Protein AF-A0A670YAB1-F1 (afdb_monomer_lite)

InterPro domains:
  IPR001254 Serine proteases, trypsin domain [PF00089] (35-87)
  IPR001254 Serine proteases, trypsin domain [PS50240] (35-110)
  IPR009003 Peptidase S1, PA clan [SSF50494] (19-87)
  IPR018114 Serine proteases, trypsin family, histidine active site [PS00134] (72-77)

Secondary structure (DSSP, 8-state):
-EEEEEEE-S-EEE------S-S-S----------SSPPPPPTTSSTTEEEEEETTTEEEEEEEE-SSSEEEEEGGGGS-TTTHHHH-SS-TT-EEEEETTTTEEEEEE-

Structure (mmCIF, N/CA/C/O backbone):
data_AF-A0A670YAB1-F1
#
_entry.id   AF-A0A670YAB1-F1
#
loop_
_atom_site.group_PDB
_atom_site.id
_atom_site.type_symbol
_atom_site.label_atom_id
_atom_site.label_alt_id
_atom_site.label_comp_id
_atom_site.label_asym_id
_atom_site.label_entity_id
_atom_site.label_seq_id
_atom_site.pdbx_PDB_ins_code
_atom_site.Cartn_x
_atom_site.Cartn_y
_atom_site.Cartn_z
_atom_site.occupancy
_atom_site.B_iso_or_equiv
_atom_site.auth_seq_id
_atom_site.auth_comp_id
_atom_site.auth_asym_id
_atom_site.auth_atom_id
_atom_site.pdbx_PDB_model_num
ATOM 1 N N . LEU A 1 1 ? -8.501 -15.410 1.665 1.00 58.22 1 LEU A N 1
ATOM 2 C CA . LEU A 1 1 ? -8.081 -14.503 2.757 1.00 58.22 1 LEU A CA 1
ATOM 3 C C . LEU A 1 1 ? -9.125 -14.580 3.855 1.00 58.22 1 LEU A C 1
ATOM 5 O O . LEU A 1 1 ? -10.272 -14.234 3.597 1.00 58.22 1 LEU A O 1
ATOM 9 N N . ARG A 1 2 ? -8.771 -15.091 5.035 1.00 58.53 2 ARG A N 1
ATOM 10 C CA . ARG A 1 2 ? -9.678 -15.112 6.189 1.00 58.53 2 ARG A CA 1
ATOM 11 C C . ARG A 1 2 ? -9.157 -14.100 7.208 1.00 58.53 2 ARG A C 1
ATOM 13 O O . ARG A 1 2 ? -8.125 -14.343 7.827 1.00 58.53 2 ARG A O 1
ATOM 20 N N . SER A 1 3 ? -9.827 -12.952 7.330 1.00 63.91 3 SER A N 1
ATOM 21 C CA . SER A 1 3 ? -9.505 -11.958 8.362 1.00 63.91 3 SER A CA 1
ATOM 22 C C . SER A 1 3 ? -9.984 -12.450 9.716 1.00 63.91 3 SER A C 1
ATOM 24 O O . SER A 1 3 ? -11.121 -12.901 9.845 1.00 63.91 3 SER A O 1
ATOM 26 N N . VAL A 1 4 ? -9.105 -12.379 10.710 1.00 61.19 4 VAL A N 1
ATOM 27 C CA . VAL A 1 4 ? -9.377 -12.916 12.050 1.00 61.19 4 VAL A CA 1
ATOM 28 C C . VAL A 1 4 ? -9.569 -11.827 13.102 1.00 61.19 4 VAL A C 1
ATOM 30 O O . VAL A 1 4 ? -10.365 -12.034 14.004 1.00 61.19 4 VAL A O 1
ATOM 33 N N . ASN A 1 5 ? -8.917 -10.664 12.969 1.00 66.06 5 ASN A N 1
ATOM 34 C CA . ASN A 1 5 ? -9.058 -9.530 13.891 1.00 66.06 5 ASN A CA 1
ATOM 35 C C . ASN A 1 5 ? -8.823 -8.210 13.148 1.00 66.06 5 ASN A C 1
ATOM 37 O O . ASN A 1 5 ? -7.798 -8.096 12.476 1.00 66.06 5 ASN A O 1
ATOM 41 N N . CYS A 1 6 ? -9.730 -7.237 13.284 1.00 67.00 6 CYS A N 1
ATOM 42 C CA . CYS A 1 6 ? -9.643 -5.922 12.644 1.00 67.00 6 CYS A CA 1
ATOM 43 C C . CYS A 1 6 ? -9.727 -4.801 13.684 1.00 67.00 6 CYS A C 1
ATOM 45 O O . CYS A 1 6 ? -10.575 -4.853 14.573 1.00 67.00 6 CYS A O 1
ATOM 47 N N . VAL A 1 7 ? -8.890 -3.774 13.546 1.00 69.31 7 VAL A N 1
ATOM 48 C CA . VAL A 1 7 ? -8.945 -2.557 14.371 1.00 69.31 7 VAL A CA 1
ATOM 49 C C . VAL A 1 7 ? -9.069 -1.313 13.484 1.00 69.31 7 VAL A C 1
ATOM 51 O O . VAL A 1 7 ? -8.497 -1.293 12.386 1.00 69.31 7 VAL A O 1
ATOM 54 N N . PRO A 1 8 ? -9.798 -0.267 13.918 1.00 65.00 8 PRO A N 1
ATOM 55 C CA . PRO A 1 8 ? -9.776 1.023 13.237 1.00 65.00 8 PRO A CA 1
ATOM 56 C C . PRO A 1 8 ? -8.364 1.609 13.356 1.00 65.00 8 PRO A C 1
ATOM 58 O O . PRO A 1 8 ? -7.882 1.819 14.468 1.00 65.00 8 PRO A O 1
ATOM 61 N N . SER A 1 9 ? -7.665 1.849 12.243 1.00 62.59 9 SER A N 1
ATOM 62 C CA . SER A 1 9 ? -6.351 2.503 12.316 1.00 62.59 9 SER A CA 1
ATOM 63 C C . SER A 1 9 ? -6.486 4.018 12.424 1.00 62.59 9 SER A C 1
ATOM 65 O O . SER A 1 9 ? -7.415 4.589 11.848 1.00 62.59 9 SER A O 1
ATOM 67 N N . LEU A 1 10 ? -5.500 4.670 13.057 1.00 58.34 10 LEU A N 1
ATOM 68 C CA . LEU A 1 10 ? -5.290 6.118 12.964 1.00 58.34 10 LEU A CA 1
ATOM 69 C C . LEU A 1 10 ? -5.414 6.549 11.495 1.00 58.34 10 LEU A C 1
ATOM 71 O O . LEU A 1 10 ? -4.756 5.963 10.636 1.00 58.34 10 LEU A O 1
ATOM 75 N N . ALA A 1 11 ? -6.290 7.516 11.213 1.00 56.12 11 ALA A N 1
ATOM 76 C CA . ALA A 1 11 ? -6.809 7.819 9.881 1.00 56.12 11 ALA A CA 1
ATOM 77 C C . ALA A 1 11 ? -5.708 8.010 8.819 1.00 56.12 11 ALA A C 1
ATOM 79 O O . ALA A 1 11 ? -5.207 9.115 8.594 1.00 56.12 11 ALA A O 1
ATOM 80 N N . LYS A 1 12 ? -5.346 6.924 8.128 1.00 62.72 12 LYS A N 1
ATOM 81 C CA . LYS A 1 12 ? -4.527 6.989 6.922 1.00 62.72 12 LYS A CA 1
ATOM 82 C C . LYS A 1 12 ? -5.436 7.159 5.726 1.00 62.72 12 LYS A C 1
ATOM 84 O O . LYS A 1 12 ? -6.379 6.394 5.537 1.00 62.72 12 LYS A O 1
ATOM 89 N N . LYS A 1 13 ? -5.139 8.150 4.892 1.00 63.62 13 LYS A N 1
ATOM 90 C CA . LYS A 1 13 ? -5.869 8.351 3.645 1.00 63.62 13 LYS A CA 1
ATOM 91 C C . LYS A 1 13 ? -5.350 7.346 2.623 1.00 63.62 13 LYS A C 1
ATOM 93 O O . LYS A 1 13 ? -4.176 7.380 2.252 1.00 63.62 13 LYS A O 1
ATOM 98 N N . VAL A 1 14 ? -6.233 6.458 2.180 1.00 62.28 14 VAL A N 1
ATOM 99 C CA . VAL A 1 14 ? -5.992 5.560 1.051 1.00 62.28 14 VAL A CA 1
ATOM 100 C C . VAL A 1 14 ? -6.683 6.160 -0.165 1.00 62.28 14 VAL A C 1
ATOM 102 O O . VAL A 1 14 ? -7.902 6.311 -0.182 1.00 62.28 14 VAL A O 1
ATOM 105 N N . THR A 1 15 ? -5.919 6.532 -1.189 1.00 59.78 15 THR A N 1
ATOM 106 C CA . THR A 1 15 ? -6.510 6.954 -2.462 1.00 59.78 15 THR A CA 1
ATOM 107 C C . THR A 1 15 ? -7.003 5.711 -3.196 1.00 59.78 15 THR A C 1
ATOM 109 O O . THR A 1 15 ? -6.200 4.864 -3.583 1.00 59.78 15 THR A O 1
ATOM 112 N N . THR A 1 16 ? -8.319 5.581 -3.375 1.00 54.94 16 THR A N 1
ATOM 113 C CA . THR A 1 16 ? -8.920 4.493 -4.155 1.00 54.94 16 THR A CA 1
ATOM 114 C C . THR A 1 16 ? -8.396 4.533 -5.590 1.00 54.94 16 THR A C 1
ATOM 116 O O . THR A 1 16 ? -8.658 5.482 -6.329 1.00 54.94 16 THR A O 1
ATOM 119 N N . ILE A 1 17 ? -7.671 3.492 -6.000 1.00 56.25 17 ILE A N 1
ATOM 120 C CA . ILE A 1 17 ? -7.292 3.291 -7.400 1.00 56.25 17 ILE A CA 1
ATOM 121 C C . ILE A 1 17 ? -8.521 2.708 -8.101 1.00 56.25 17 ILE A C 1
ATOM 123 O O . ILE A 1 17 ? -8.918 1.578 -7.825 1.00 56.25 17 ILE A O 1
ATOM 127 N N . ARG A 1 18 ? -9.162 3.471 -8.994 1.00 58.44 18 ARG A N 1
ATOM 128 C CA . ARG A 1 18 ? -10.195 2.914 -9.878 1.00 58.44 18 ARG A CA 1
ATOM 129 C C . ARG A 1 18 ? -9.510 2.027 -10.918 1.00 58.44 18 ARG A C 1
ATOM 131 O O . ARG A 1 18 ? -8.990 2.537 -11.905 1.00 58.44 18 ARG A O 1
ATOM 138 N N . ILE A 1 19 ? -9.490 0.712 -10.695 1.00 60.03 19 IL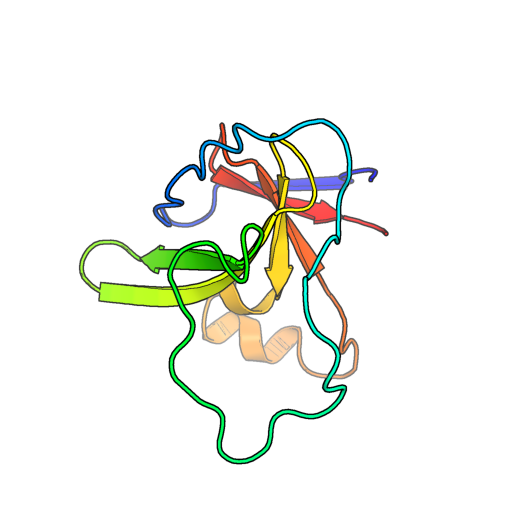E A N 1
ATOM 139 C CA . ILE A 1 19 ? -9.039 -0.241 -11.715 1.00 60.03 19 ILE A CA 1
ATOM 140 C C . ILE A 1 19 ? -10.152 -0.371 -12.760 1.00 60.03 19 ILE A C 1
ATOM 142 O O . ILE A 1 19 ? -11.198 -0.951 -12.487 1.00 60.03 19 ILE A O 1
ATOM 146 N N . THR A 1 20 ? -9.940 0.162 -13.961 1.00 57.38 20 THR A N 1
ATOM 147 C CA . THR A 1 20 ? -10.868 0.029 -15.098 1.00 57.38 20 THR A CA 1
ATOM 148 C C . THR A 1 20 ? -10.514 -1.119 -16.054 1.00 57.38 20 THR A C 1
ATOM 150 O O . THR A 1 20 ? -11.145 -1.242 -17.098 1.00 57.38 20 THR A O 1
ATOM 153 N N . SER A 1 21 ? -9.550 -1.995 -15.732 1.00 59.28 21 SER A N 1
ATOM 154 C CA . SER A 1 21 ? -9.136 -3.087 -16.631 1.00 59.28 21 SER A CA 1
ATOM 155 C C . SER A 1 21 ? -9.441 -4.495 -16.101 1.00 59.28 21 SER A C 1
ATOM 157 O O . SER A 1 21 ? -9.089 -4.847 -14.979 1.00 59.28 21 SER A O 1
ATOM 159 N N . LEU A 1 22 ? -10.046 -5.292 -16.982 1.00 58.59 22 LEU A N 1
ATOM 160 C CA . LEU A 1 22 ? -10.583 -6.649 -16.848 1.00 58.59 22 LEU A CA 1
ATOM 161 C C . LEU A 1 22 ? -9.705 -7.670 -16.076 1.00 58.59 22 LEU A C 1
ATOM 163 O O . LEU A 1 22 ? -8.631 -8.063 -16.528 1.00 58.59 22 LEU A O 1
ATOM 167 N N . LEU A 1 23 ? -10.263 -8.150 -14.955 1.00 66.62 23 LEU A N 1
ATOM 168 C CA . LEU A 1 23 ? -10.257 -9.513 -14.373 1.00 66.62 23 LEU A CA 1
ATOM 169 C C . LEU A 1 23 ? -8.944 -10.284 -14.102 1.00 66.62 23 LEU A C 1
ATOM 171 O O . LEU A 1 23 ? -9.026 -11.378 -13.548 1.00 66.62 23 LEU A O 1
ATOM 175 N N . ALA A 1 24 ? -7.749 -9.766 -14.401 1.00 72.06 24 ALA A N 1
ATOM 176 C CA . ALA A 1 24 ? -6.490 -10.469 -14.105 1.00 72.06 24 ALA A CA 1
ATOM 177 C C . ALA A 1 24 ? -5.545 -9.661 -13.199 1.00 72.06 24 ALA A C 1
ATOM 179 O O . ALA A 1 24 ? -5.204 -8.518 -13.501 1.00 72.06 24 ALA A O 1
ATOM 180 N N . CYS A 1 25 ? -5.082 -10.274 -12.105 1.00 80.69 25 CYS A N 1
ATOM 181 C CA . CYS A 1 25 ? -4.086 -9.700 -11.197 1.00 80.69 25 CYS A CA 1
ATOM 182 C C . CYS A 1 25 ? -2.646 -9.921 -11.705 1.00 80.69 25 CYS A C 1
ATOM 184 O O . CYS A 1 25 ? -2.391 -10.772 -12.556 1.00 80.69 25 CYS A O 1
ATOM 186 N N . GLY A 1 26 ? -1.691 -9.131 -11.200 1.00 77.81 26 GLY A N 1
ATOM 187 C CA . GLY A 1 26 ? -0.252 -9.383 -11.374 1.00 77.81 26 GLY A CA 1
ATOM 188 C C . GLY A 1 26 ? 0.320 -9.214 -12.789 1.00 77.81 26 GLY A C 1
ATOM 189 O O . GLY A 1 26 ? 1.470 -9.577 -13.024 1.00 77.81 26 GLY A O 1
ATOM 190 N N . ARG A 1 27 ? -0.431 -8.656 -13.747 1.00 76.31 27 ARG A N 1
ATOM 191 C CA . ARG A 1 27 ? 0.074 -8.412 -15.108 1.00 76.31 27 ARG A CA 1
ATOM 192 C C . ARG A 1 27 ? 0.971 -7.175 -15.142 1.00 76.31 27 ARG A C 1
ATOM 194 O O . ARG A 1 27 ? 0.482 -6.053 -15.235 1.00 76.31 27 ARG A O 1
ATOM 201 N N . SER A 1 28 ? 2.285 -7.387 -15.083 1.00 69.69 28 SER A N 1
ATOM 202 C CA . SER A 1 28 ? 3.291 -6.356 -15.361 1.00 69.69 28 SER A CA 1
ATOM 203 C C . SER A 1 28 ? 3.890 -6.564 -16.750 1.00 69.69 28 SER A C 1
ATOM 205 O O . SER A 1 28 ? 4.178 -7.695 -17.129 1.00 69.69 28 SER A O 1
ATOM 207 N N . GLN A 1 29 ? 4.151 -5.487 -17.492 1.00 67.25 29 GLN A N 1
ATOM 208 C CA . GLN A 1 29 ? 4.870 -5.538 -18.777 1.00 67.25 29 GLN A CA 1
ATOM 209 C C . GLN A 1 29 ? 6.403 -5.629 -18.599 1.00 67.25 29 GLN A C 1
ATOM 211 O O . GLN A 1 29 ? 7.163 -5.146 -19.436 1.00 67.25 29 GLN A O 1
ATOM 216 N N . ILE A 1 30 ? 6.886 -6.182 -17.484 1.00 68.12 30 ILE A N 1
ATOM 217 C CA . ILE A 1 30 ? 8.306 -6.146 -17.126 1.00 68.12 30 ILE A CA 1
ATOM 218 C C . ILE A 1 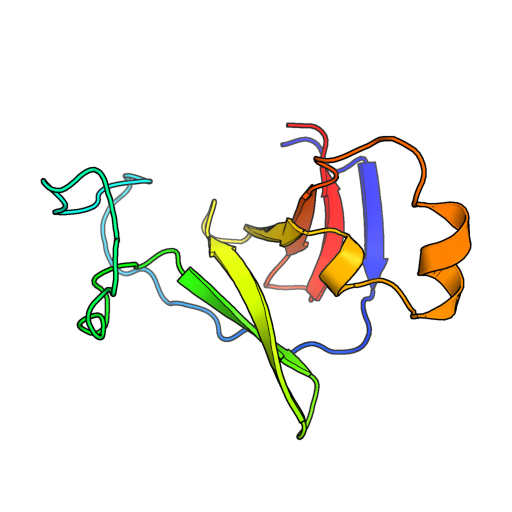30 ? 9.026 -7.409 -17.569 1.00 68.12 30 ILE A C 1
ATOM 220 O O . ILE A 1 30 ? 8.672 -8.520 -17.196 1.00 68.12 30 ILE A O 1
ATOM 224 N N . THR A 1 31 ? 10.108 -7.197 -18.308 1.00 65.56 31 THR A N 1
ATOM 225 C CA . THR A 1 31 ? 11.045 -8.228 -18.767 1.00 65.56 31 THR A CA 1
ATOM 226 C C . THR A 1 31 ? 12.372 -8.220 -17.995 1.00 65.56 31 THR A C 1
ATOM 228 O O . THR A 1 31 ? 13.168 -9.143 -18.140 1.00 65.56 31 THR A O 1
ATOM 231 N N . LYS A 1 32 ? 12.627 -7.211 -17.145 1.00 67.31 32 LYS A N 1
ATOM 232 C CA . LYS A 1 32 ? 13.827 -7.118 -16.290 1.00 67.31 32 LYS A CA 1
ATOM 233 C C . LYS A 1 32 ? 13.527 -7.560 -14.858 1.00 67.31 32 LYS A C 1
ATOM 235 O O . LYS A 1 32 ? 12.720 -6.948 -14.172 1.00 67.31 32 LYS A O 1
ATOM 240 N N . LEU A 1 33 ? 14.247 -8.577 -14.390 1.00 70.25 33 LEU A N 1
ATOM 241 C CA . LEU A 1 33 ? 14.045 -9.193 -13.071 1.00 70.25 33 LEU A CA 1
ATOM 242 C C . LEU A 1 33 ? 14.705 -8.437 -11.908 1.00 70.25 33 LEU A C 1
ATOM 244 O O . LEU A 1 33 ? 14.431 -8.737 -10.749 1.00 70.25 33 LEU A O 1
ATOM 248 N N . ARG A 1 34 ? 15.590 -7.472 -12.188 1.00 77.75 34 ARG A N 1
ATOM 249 C CA . ARG A 1 34 ? 16.374 -6.782 -11.159 1.00 77.75 34 ARG A CA 1
ATOM 250 C C . ARG A 1 34 ? 16.367 -5.275 -11.374 1.00 77.75 34 ARG A C 1
ATOM 252 O O . ARG A 1 34 ? 16.720 -4.796 -12.449 1.00 77.75 34 ARG A O 1
ATOM 259 N N . ILE A 1 35 ? 16.019 -4.544 -10.319 1.00 72.19 35 ILE A N 1
ATOM 260 C CA . ILE A 1 35 ? 16.136 -3.088 -10.247 1.00 72.19 35 ILE A CA 1
ATOM 261 C C . ILE A 1 35 ? 17.440 -2.764 -9.506 1.00 72.19 35 ILE A C 1
ATOM 263 O O . ILE A 1 35 ? 17.596 -3.125 -8.343 1.00 72.19 35 ILE A O 1
ATOM 267 N N . VAL A 1 36 ? 18.392 -2.112 -10.173 1.00 83.19 36 VAL A N 1
ATOM 268 C CA . VAL A 1 36 ? 19.603 -1.535 -9.561 1.00 83.19 36 VAL A CA 1
ATOM 269 C C . VAL A 1 36 ? 19.696 -0.099 -10.057 1.00 83.19 36 VAL A C 1
ATOM 271 O O . VAL A 1 36 ? 19.665 0.101 -11.266 1.00 83.19 36 VAL A O 1
ATOM 274 N N . GLY A 1 37 ? 19.749 0.879 -9.145 1.00 83.69 37 GLY A N 1
ATOM 275 C CA . GLY A 1 37 ? 19.757 2.305 -9.509 1.00 83.69 37 GLY A CA 1
ATOM 276 C C . GLY A 1 37 ? 18.549 2.719 -10.358 1.00 83.69 37 GLY A C 1
ATOM 277 O O . GLY A 1 37 ? 18.731 3.400 -11.354 1.00 83.69 37 GLY A O 1
ATOM 278 N N . GLY A 1 38 ? 17.359 2.205 -10.016 1.00 81.19 38 GLY A N 1
ATOM 279 C CA . GLY A 1 38 ? 16.152 2.231 -10.849 1.00 81.19 38 GLY A CA 1
ATOM 280 C C . GLY A 1 38 ? 15.742 3.593 -11.424 1.00 81.19 38 GLY A C 1
ATOM 281 O O . GLY A 1 38 ? 16.247 4.642 -11.048 1.00 81.19 38 GLY A O 1
ATOM 282 N N . GLU A 1 39 ? 14.778 3.558 -12.338 1.00 85.44 39 GLU A N 1
ATOM 283 C CA . GLU A 1 39 ? 14.234 4.741 -13.012 1.00 85.44 39 GLU A CA 1
ATOM 284 C C . GLU A 1 39 ? 12.878 5.158 -12.430 1.00 85.44 39 GLU A C 1
ATOM 286 O O . GLU A 1 39 ? 12.162 4.349 -11.828 1.00 85.44 39 GLU A O 1
ATOM 291 N N . GLU A 1 40 ? 12.494 6.413 -12.668 1.00 86.12 40 GLU A N 1
ATOM 292 C CA . GLU A 1 40 ? 11.133 6.863 -12.402 1.00 86.12 40 GLU A CA 1
ATOM 293 C C . GLU A 1 40 ? 10.129 6.028 -13.211 1.00 86.12 40 GLU A C 1
ATOM 295 O O . GLU A 1 40 ? 10.287 5.762 -14.407 1.00 86.12 40 GLU A O 1
ATOM 300 N N . SER A 1 41 ? 9.070 5.580 -12.542 1.00 85.31 41 SER A N 1
ATOM 301 C CA . SER A 1 41 ? 8.031 4.792 -13.185 1.00 85.31 41 SER A CA 1
ATOM 302 C C . SER A 1 41 ? 7.059 5.682 -13.951 1.00 85.31 41 SER A C 1
ATOM 304 O O . SER A 1 41 ? 6.545 6.658 -13.415 1.00 85.31 41 SER A O 1
ATOM 306 N N . LYS A 1 42 ? 6.663 5.248 -15.153 1.00 86.19 42 LYS A N 1
ATOM 307 C CA . LYS A 1 42 ? 5.491 5.817 -15.832 1.00 86.19 42 LYS A CA 1
ATOM 308 C C . LYS A 1 42 ? 4.228 5.628 -14.969 1.00 86.19 42 LYS A C 1
ATOM 310 O O . LYS A 1 42 ? 4.090 4.566 -14.340 1.00 86.19 42 LYS A O 1
ATOM 315 N N . PRO A 1 43 ? 3.287 6.590 -14.963 1.00 82.44 43 PRO A N 1
ATOM 316 C CA . PRO A 1 43 ? 1.983 6.413 -14.333 1.00 82.44 43 PRO A CA 1
ATOM 317 C C . PRO A 1 43 ? 1.289 5.135 -14.821 1.00 82.44 43 PRO A C 1
ATOM 319 O O . PRO A 1 43 ? 1.317 4.819 -16.008 1.00 82.44 43 PRO A O 1
ATOM 322 N N . GLY A 1 44 ? 0.702 4.369 -13.900 1.00 79.81 44 GLY A N 1
ATOM 323 C CA . GLY A 1 44 ? -0.020 3.130 -14.220 1.00 79.81 44 GLY A CA 1
ATOM 324 C C . GLY A 1 44 ? 0.846 1.905 -14.550 1.00 79.81 44 GLY A C 1
ATOM 325 O O . GLY A 1 44 ? 0.295 0.819 -14.690 1.00 79.81 44 GLY A O 1
ATOM 326 N N . LYS A 1 45 ? 2.184 2.022 -14.612 1.00 83.19 45 LYS A N 1
ATOM 327 C CA . LYS A 1 45 ? 3.097 0.875 -14.842 1.00 83.19 45 LYS A CA 1
ATOM 328 C C . LYS A 1 45 ? 3.029 -0.166 -13.713 1.00 83.19 45 LYS A C 1
ATOM 330 O O . LYS A 1 45 ? 3.245 -1.350 -13.953 1.00 83.19 45 LYS A O 1
ATOM 335 N N . TRP A 1 46 ? 2.688 0.282 -12.504 1.00 84.81 46 TRP A N 1
ATOM 336 C CA . TRP A 1 46 ? 2.474 -0.546 -11.316 1.00 84.81 46 TRP A CA 1
ATOM 337 C C . TRP A 1 46 ? 1.071 -0.296 -10.753 1.00 84.81 46 TRP A C 1
ATOM 339 O O . TRP A 1 46 ? 0.926 0.421 -9.763 1.00 84.81 46 TRP A O 1
ATOM 349 N N . PRO A 1 47 ? 0.016 -0.837 -11.386 1.00 82.50 47 PRO A N 1
ATOM 350 C CA . PRO A 1 47 ? -1.363 -0.464 -11.068 1.00 82.50 47 PRO A CA 1
ATOM 351 C C . PRO A 1 47 ? -1.808 -0.908 -9.668 1.00 82.50 47 PRO A C 1
ATOM 353 O O . PRO A 1 47 ? -2.765 -0.365 -9.128 1.00 82.50 47 PRO A O 1
ATOM 356 N N . TRP A 1 48 ? -1.104 -1.865 -9.059 1.00 87.12 48 TRP A N 1
ATOM 357 C CA . TRP A 1 48 ? -1.333 -2.288 -7.677 1.00 87.12 48 TRP A CA 1
ATOM 358 C C . TRP A 1 48 ? -0.571 -1.464 -6.635 1.00 87.12 48 TRP A C 1
ATOM 360 O O . TRP A 1 48 ? -0.829 -1.646 -5.448 1.00 87.12 48 TRP A O 1
ATOM 370 N N . GLN A 1 49 ? 0.359 -0.584 -7.022 1.00 90.12 49 GLN A N 1
ATOM 371 C CA . GLN A 1 49 ? 1.150 0.188 -6.064 1.00 90.12 49 GLN A CA 1
ATOM 372 C C . GLN A 1 49 ? 0.290 1.275 -5.412 1.00 90.12 49 GLN A C 1
ATOM 374 O O . GLN A 1 49 ? -0.160 2.210 -6.072 1.00 90.12 49 GLN A O 1
ATOM 379 N N . ALA A 1 50 ? 0.120 1.189 -4.095 1.00 88.56 50 ALA A N 1
ATOM 380 C CA . ALA A 1 50 ? -0.596 2.174 -3.298 1.00 88.56 50 ALA A CA 1
ATOM 381 C C . ALA A 1 50 ? 0.352 2.934 -2.355 1.00 88.56 50 ALA A C 1
ATOM 383 O O . ALA A 1 50 ? 1.369 2.411 -1.891 1.00 88.56 50 ALA A O 1
ATOM 384 N N . SER A 1 51 ? -0.007 4.187 -2.074 1.00 87.06 51 SER A N 1
ATOM 385 C CA . SER A 1 51 ? 0.677 5.079 -1.136 1.00 87.06 51 SER A CA 1
ATOM 386 C C . SER A 1 51 ? -0.204 5.268 0.094 1.00 87.06 51 SER A C 1
ATOM 388 O O . SER A 1 51 ? -1.328 5.759 -0.019 1.00 87.06 51 SER A O 1
ATOM 390 N N . LEU A 1 52 ? 0.295 4.866 1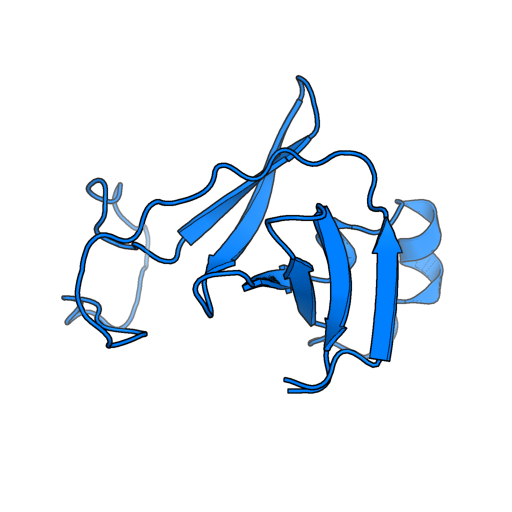.262 1.00 85.94 52 LEU A N 1
ATOM 391 C CA . LEU A 1 52 ? -0.348 5.122 2.545 1.00 85.94 52 LEU A CA 1
ATOM 392 C C . LEU A 1 52 ? 0.082 6.503 3.032 1.00 85.94 52 LEU A C 1
ATOM 394 O O . LEU A 1 52 ? 1.279 6.749 3.199 1.00 85.94 52 LEU A O 1
ATOM 398 N N . GLN A 1 53 ? -0.886 7.388 3.263 1.00 84.62 53 GLN A N 1
ATOM 399 C CA . GLN A 1 53 ? -0.627 8.761 3.695 1.00 84.62 53 GLN A CA 1
ATOM 400 C C . GLN A 1 53 ? -1.204 9.028 5.081 1.00 84.62 53 GLN A C 1
ATOM 402 O O . GLN A 1 53 ? -2.322 8.601 5.371 1.00 84.62 53 GLN A O 1
ATOM 407 N N . LEU A 1 54 ? -0.469 9.758 5.921 1.00 79.38 54 LEU A N 1
ATOM 408 C C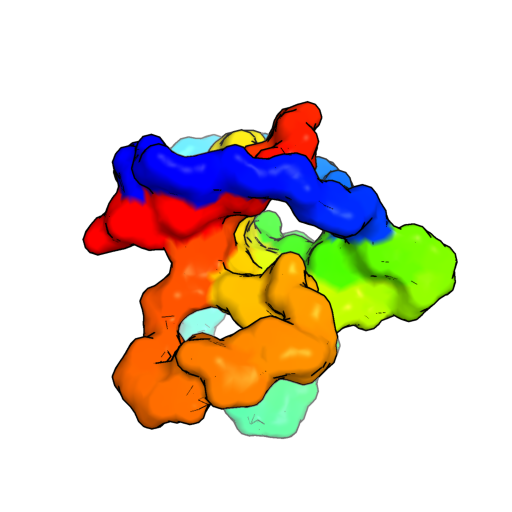A . LEU A 1 54 ? -0.907 10.135 7.266 1.00 79.38 54 LEU A CA 1
ATOM 409 C C . LEU A 1 54 ? -1.220 11.634 7.327 1.00 79.38 54 LEU A C 1
ATOM 411 O O . LEU A 1 54 ? -0.310 12.460 7.326 1.00 79.38 54 LEU A O 1
ATOM 415 N N . GLY A 1 55 ? -2.507 11.986 7.404 1.00 74.75 55 GLY A N 1
ATOM 416 C CA . GLY A 1 55 ? -2.960 13.373 7.554 1.00 74.75 55 GLY A CA 1
ATOM 417 C C . GLY A 1 55 ? -2.263 14.353 6.598 1.00 74.75 55 GLY A C 1
ATOM 418 O O . GLY A 1 55 ? -2.246 14.149 5.386 1.00 74.75 55 GLY A O 1
ATOM 419 N N . LYS A 1 56 ? -1.681 15.421 7.159 1.00 78.69 56 LYS A N 1
ATOM 420 C CA . LYS A 1 56 ? -0.887 16.418 6.418 1.00 78.69 56 LYS A CA 1
ATOM 421 C C . LYS A 1 56 ? 0.587 16.027 6.244 1.00 78.69 56 LYS A C 1
ATOM 423 O O . LYS A 1 56 ? 1.290 16.695 5.497 1.00 78.69 56 LYS A O 1
ATOM 428 N N . SER A 1 57 ? 1.050 14.969 6.909 1.00 80.06 57 SER A N 1
ATOM 429 C CA . SER A 1 57 ? 2.450 14.524 6.868 1.00 80.06 57 SER A CA 1
ATOM 430 C C . SER A 1 57 ? 2.826 13.854 5.543 1.00 80.06 57 SER A C 1
ATOM 432 O O . SER A 1 57 ? 4.006 13.691 5.254 1.00 80.06 57 SER A O 1
ATOM 434 N N . GLY A 1 58 ? 1.839 13.489 4.719 1.00 83.00 58 GLY A N 1
ATOM 435 C CA . GLY A 1 58 ? 2.069 12.908 3.398 1.00 83.00 58 GLY A CA 1
ATOM 436 C C . GLY A 1 58 ? 2.359 11.407 3.445 1.00 83.00 58 GLY A C 1
ATOM 437 O O . GLY A 1 58 ? 1.839 10.694 4.304 1.00 83.00 58 GLY A O 1
ATOM 438 N N . HIS A 1 59 ? 3.122 10.917 2.464 1.00 86.88 59 HIS A N 1
ATOM 439 C CA . HIS A 1 59 ? 3.456 9.498 2.296 1.00 86.88 59 HIS A CA 1
ATOM 440 C C . HIS A 1 59 ? 4.268 8.954 3.480 1.00 86.88 59 HIS A C 1
ATOM 442 O O . HIS A 1 59 ? 5.292 9.527 3.836 1.00 86.88 59 HIS A O 1
ATOM 448 N N . VAL A 1 60 ? 3.836 7.819 4.039 1.00 85.44 60 VAL A N 1
ATOM 449 C CA . VAL A 1 60 ? 4.525 7.148 5.158 1.00 85.44 60 VAL A CA 1
ATOM 450 C C . VAL A 1 60 ? 4.889 5.690 4.875 1.00 85.44 60 VAL A C 1
ATOM 452 O O . VAL A 1 60 ? 5.856 5.191 5.433 1.00 85.44 60 VAL A O 1
ATOM 455 N N . CYS A 1 61 ? 4.125 4.994 4.029 1.00 87.88 61 CYS A N 1
ATOM 456 C CA . CYS A 1 61 ? 4.356 3.587 3.694 1.00 87.88 61 CYS A CA 1
ATOM 457 C C . CYS A 1 61 ? 3.792 3.233 2.312 1.00 87.88 61 CYS A C 1
ATOM 459 O O . CYS A 1 61 ? 2.902 3.908 1.789 1.00 87.88 61 CYS A O 1
ATOM 461 N N . GLY A 1 62 ? 4.262 2.122 1.744 1.00 87.94 62 GLY A N 1
ATOM 462 C CA . GLY A 1 62 ? 3.665 1.493 0.563 1.00 87.94 62 GLY A CA 1
ATOM 463 C C . GLY A 1 62 ?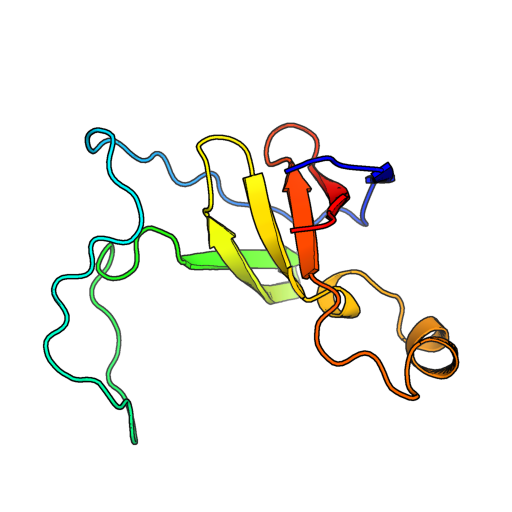 2.622 0.427 0.915 1.00 87.94 62 GLY A C 1
ATOM 464 O O . GLY A 1 62 ? 2.615 -0.107 2.021 1.00 87.94 62 GLY A O 1
ATOM 465 N N . ALA A 1 63 ? 1.765 0.096 -0.049 1.00 89.00 63 ALA A N 1
ATOM 466 C CA . ALA A 1 63 ? 0.849 -1.042 0.007 1.00 89.00 63 ALA A CA 1
ATOM 467 C C . ALA A 1 63 ? 0.618 -1.618 -1.403 1.00 89.00 63 ALA A C 1
ATOM 469 O O . ALA A 1 63 ? 0.947 -0.974 -2.401 1.00 89.00 63 ALA A O 1
ATOM 470 N N . SER A 1 64 ? 0.067 -2.828 -1.495 1.00 89.12 64 SER A N 1
ATOM 471 C CA . SER A 1 64 ? -0.274 -3.486 -2.766 1.00 89.12 64 SER A CA 1
ATOM 472 C C . SER A 1 64 ? -1.753 -3.848 -2.839 1.00 89.12 64 SER A C 1
ATOM 474 O O . SER A 1 64 ? -2.291 -4.431 -1.903 1.00 89.12 64 SER A O 1
ATOM 476 N N . LEU A 1 65 ? -2.405 -3.527 -3.952 1.00 86.44 65 LEU A N 1
ATOM 477 C CA . LEU A 1 65 ? -3.796 -3.882 -4.232 1.00 86.44 65 LEU A CA 1
ATOM 478 C C . LEU A 1 65 ? -3.908 -5.346 -4.646 1.00 86.44 65 LEU A C 1
ATOM 480 O O . LEU A 1 65 ? -3.364 -5.755 -5.669 1.00 86.44 65 LEU A O 1
ATOM 484 N N . ILE A 1 66 ? -4.604 -6.126 -3.821 1.00 85.38 66 ILE A N 1
ATOM 485 C CA . ILE A 1 66 ? -4.765 -7.577 -3.995 1.00 85.38 66 ILE A CA 1
ATOM 486 C C . ILE A 1 66 ? -6.186 -7.960 -4.428 1.00 85.38 66 ILE A C 1
ATOM 488 O O . ILE A 1 66 ? -6.408 -9.074 -4.890 1.00 85.38 66 ILE A O 1
ATOM 492 N N . SER A 1 67 ? -7.147 -7.044 -4.289 1.00 81.69 67 SER A N 1
ATOM 493 C CA . SER A 1 67 ? -8.522 -7.177 -4.785 1.00 81.69 67 SER A CA 1
ATOM 494 C C . SER A 1 67 ? -9.151 -5.794 -4.966 1.00 81.69 67 SER A C 1
ATOM 496 O O . SER A 1 67 ? -8.517 -4.784 -4.684 1.00 81.69 67 SER A O 1
ATOM 498 N N . ASP A 1 68 ? -10.403 -5.745 -5.400 1.00 81.25 68 ASP A N 1
ATOM 499 C CA . ASP A 1 68 ? -11.209 -4.526 -5.511 1.00 81.25 68 ASP A CA 1
ATOM 500 C C . ASP A 1 68 ? -11.398 -3.771 -4.183 1.00 81.25 68 ASP A C 1
ATOM 502 O O . ASP A 1 68 ? -11.621 -2.561 -4.203 1.00 81.25 68 ASP A O 1
ATOM 506 N N . ARG A 1 69 ? -11.298 -4.462 -3.040 1.00 82.62 69 ARG A N 1
ATOM 507 C CA . ARG A 1 69 ? -11.504 -3.891 -1.698 1.00 82.62 69 ARG A CA 1
ATOM 508 C C . ARG A 1 69 ? -10.267 -3.911 -0.801 1.00 82.62 69 ARG A C 1
ATOM 510 O O . ARG A 1 69 ? -10.174 -3.108 0.124 1.00 82.62 69 ARG A O 1
ATOM 517 N N . TRP A 1 70 ? -9.330 -4.821 -1.037 1.00 84.50 70 TRP A N 1
ATOM 518 C CA . TRP A 1 70 ? -8.247 -5.085 -0.090 1.00 84.50 70 TRP A CA 1
ATOM 519 C C . TRP A 1 70 ? -6.888 -4.640 -0.615 1.00 84.50 70 TRP A C 1
ATOM 521 O O . TRP A 1 70 ? -6.462 -5.036 -1.704 1.00 84.50 70 TRP A O 1
ATOM 531 N N . LEU A 1 71 ? -6.173 -3.885 0.218 1.00 87.31 71 LEU A N 1
ATOM 532 C CA . LEU A 1 71 ? -4.729 -3.695 0.111 1.00 87.31 71 LEU A CA 1
ATOM 533 C C . LEU A 1 71 ? -4.007 -4.625 1.089 1.00 87.31 71 LEU A C 1
ATOM 535 O O . LEU A 1 71 ? -4.560 -4.980 2.125 1.00 87.31 71 LEU A O 1
ATOM 539 N N . VAL A 1 72 ? -2.746 -4.939 0.815 1.00 87.12 72 VAL A N 1
ATOM 540 C CA . VAL A 1 72 ? -1.816 -5.547 1.772 1.00 87.12 72 VAL A CA 1
ATOM 541 C C . VAL A 1 72 ? -0.643 -4.608 2.046 1.00 87.12 72 VAL A C 1
ATOM 543 O O . VAL A 1 72 ? -0.145 -3.939 1.139 1.00 87.12 72 VAL A O 1
ATOM 546 N N . SER A 1 73 ? -0.205 -4.543 3.299 1.00 86.88 73 SER A N 1
ATOM 547 C CA . SER A 1 73 ? 0.925 -3.729 3.756 1.00 86.88 73 SER A CA 1
ATOM 548 C C . SER A 1 73 ? 1.655 -4.431 4.902 1.00 86.88 73 SER A C 1
ATOM 550 O O . SER A 1 73 ? 1.139 -5.372 5.504 1.00 86.88 73 SER A O 1
ATOM 552 N N . ALA A 1 74 ? 2.855 -3.962 5.239 1.00 84.00 74 ALA A N 1
ATOM 553 C CA . ALA A 1 74 ? 3.570 -4.434 6.418 1.00 84.00 74 ALA A CA 1
ATOM 554 C C . ALA A 1 74 ? 2.886 -3.975 7.719 1.00 84.00 74 ALA A C 1
ATOM 556 O O . ALA A 1 74 ? 2.392 -2.845 7.796 1.00 84.00 74 ALA A O 1
ATOM 557 N N . ALA A 1 75 ? 2.900 -4.825 8.751 1.00 76.12 75 ALA A N 1
ATOM 558 C CA . ALA A 1 75 ? 2.276 -4.520 10.039 1.00 76.12 75 ALA A CA 1
ATOM 559 C C . ALA A 1 75 ? 2.875 -3.298 10.745 1.00 76.12 75 ALA A C 1
ATOM 561 O O . ALA A 1 75 ? 2.135 -2.474 11.280 1.00 76.12 75 ALA A O 1
ATOM 562 N N . HIS A 1 76 ? 4.201 -3.137 10.673 1.00 77.00 76 HIS A N 1
ATOM 563 C CA . HIS A 1 76 ? 4.906 -2.019 11.306 1.00 77.00 76 HIS A CA 1
ATOM 564 C C . HIS A 1 76 ? 4.452 -0.652 10.781 1.00 77.00 76 HIS A C 1
ATOM 566 O O . HIS A 1 76 ? 4.636 0.351 11.456 1.00 77.00 76 HIS A O 1
ATOM 572 N N . CYS A 1 77 ? 3.825 -0.589 9.599 1.00 78.94 77 CYS A N 1
ATOM 573 C CA . CYS A 1 77 ? 3.278 0.664 9.102 1.00 78.94 77 CYS A CA 1
ATOM 574 C C . CYS A 1 77 ? 2.177 1.206 10.023 1.00 78.94 77 CYS A C 1
ATOM 576 O O . CYS A 1 77 ? 1.944 2.408 10.011 1.00 78.94 77 CYS A O 1
ATOM 578 N N . PHE A 1 78 ? 1.462 0.360 10.772 1.00 74.69 78 PHE A N 1
ATOM 579 C CA . PHE A 1 78 ? 0.253 0.709 11.535 1.00 74.69 78 PHE A CA 1
ATOM 580 C C . PHE A 1 78 ? 0.428 0.663 13.059 1.00 74.69 78 PHE A C 1
ATOM 582 O O . PHE A 1 78 ? -0.557 0.796 13.776 1.00 74.69 78 PHE A O 1
ATOM 589 N N . GLN A 1 79 ? 1.650 0.457 13.544 1.00 69.12 79 GLN A N 1
ATOM 590 C CA . GLN A 1 79 ? 1.971 0.273 14.959 1.00 69.12 79 GLN A CA 1
ATOM 591 C C . GLN A 1 79 ? 2.663 1.516 15.535 1.00 69.12 79 GLN A C 1
ATOM 593 O O . GLN A 1 79 ? 3.471 2.142 14.850 1.00 69.12 79 GLN A O 1
ATOM 598 N N . ASP A 1 80 ? 2.358 1.860 16.791 1.00 57.78 80 ASP A N 1
ATOM 599 C CA . ASP A 1 80 ? 2.993 2.978 17.496 1.00 57.78 80 ASP A CA 1
ATOM 600 C C . ASP A 1 80 ? 4.467 2.683 17.836 1.00 57.78 80 ASP A C 1
ATOM 602 O O . ASP A 1 80 ? 4.814 1.525 18.101 1.00 57.78 80 ASP A O 1
ATOM 606 N N . PRO A 1 81 ? 5.337 3.710 17.921 1.00 50.47 81 PRO A N 1
ATOM 607 C CA . PRO A 1 81 ? 6.771 3.551 18.176 1.00 50.47 81 PRO A CA 1
ATOM 608 C C . PRO A 1 81 ? 7.120 2.761 19.445 1.00 50.47 81 PRO A C 1
ATOM 610 O O . PRO A 1 81 ? 8.152 2.098 19.484 1.00 50.47 81 PRO A O 1
ATOM 613 N N . GLU A 1 82 ? 6.277 2.789 20.481 1.00 48.12 82 GLU A N 1
ATOM 614 C CA . GLU A 1 82 ? 6.514 2.017 21.710 1.00 48.12 82 GLU A CA 1
ATOM 615 C C . GLU A 1 82 ? 6.184 0.526 21.564 1.00 48.12 82 GLU A C 1
ATOM 617 O O . GLU A 1 82 ? 6.841 -0.326 22.167 1.00 48.12 82 GLU A O 1
ATOM 622 N N . SER A 1 83 ? 5.236 0.179 20.691 1.00 51.12 83 SER A N 1
ATOM 623 C CA . SER A 1 83 ? 4.895 -1.218 20.392 1.00 51.12 83 SER A CA 1
ATOM 624 C C . SER A 1 83 ? 5.979 -1.943 19.575 1.00 51.12 83 SER A C 1
ATOM 626 O O . SER A 1 83 ? 6.019 -3.176 19.547 1.00 51.12 83 SER A O 1
ATOM 628 N N . ILE A 1 84 ? 6.935 -1.189 19.009 1.00 48.19 84 ILE A N 1
ATOM 629 C CA . ILE A 1 84 ? 8.137 -1.697 18.327 1.00 48.19 84 ILE A CA 1
ATOM 630 C C . ILE A 1 84 ? 8.990 -2.567 19.268 1.00 48.19 84 ILE A C 1
ATOM 632 O O . ILE A 1 84 ? 9.633 -3.511 18.809 1.00 48.19 84 ILE A O 1
ATOM 636 N N . ARG A 1 85 ? 8.967 -2.323 20.589 1.00 43.00 85 ARG A N 1
ATOM 637 C CA . ARG A 1 85 ? 9.770 -3.100 21.551 1.00 43.00 85 ARG A CA 1
ATOM 638 C C . ARG A 1 85 ? 9.247 -4.513 21.817 1.00 43.00 85 ARG A C 1
ATOM 640 O O . ARG A 1 85 ? 10.045 -5.369 22.181 1.00 43.00 85 ARG A O 1
ATOM 647 N N . TYR A 1 86 ? 7.955 -4.777 21.616 1.00 43.44 86 TYR A N 1
ATOM 648 C CA . TYR A 1 86 ? 7.350 -6.071 21.968 1.00 43.44 86 TYR A CA 1
ATOM 649 C C . TYR A 1 86 ? 7.147 -7.020 20.777 1.00 43.44 86 TYR A C 1
ATOM 651 O O . TYR A 1 86 ? 7.051 -8.227 20.978 1.00 43.44 86 TYR A O 1
ATOM 659 N N . ALA A 1 87 ? 7.124 -6.520 19.537 1.00 45.88 87 ALA A N 1
ATOM 660 C CA . ALA A 1 87 ? 6.935 -7.357 18.343 1.00 45.88 87 ALA A CA 1
ATOM 661 C C . ALA A 1 87 ? 8.248 -7.741 17.629 1.00 45.88 87 ALA A C 1
ATOM 663 O O . ALA A 1 87 ? 8.255 -8.602 16.745 1.00 45.88 87 ALA A O 1
ATOM 664 N N . LEU A 1 88 ? 9.372 -7.128 18.009 1.00 50.91 88 LEU A N 1
ATOM 665 C CA . LEU A 1 88 ? 10.684 -7.423 17.446 1.00 50.91 88 LEU A CA 1
ATOM 666 C C . LEU A 1 88 ? 11.393 -8.505 18.261 1.00 50.91 88 LEU A C 1
ATOM 668 O O . LEU A 1 88 ? 12.247 -8.220 19.095 1.00 50.91 88 LEU A O 1
ATOM 672 N N . CYS A 1 89 ? 11.098 -9.767 17.949 1.00 45.84 89 CYS A N 1
ATOM 673 C CA . CYS A 1 89 ? 12.167 -10.755 18.036 1.00 45.84 89 CYS A CA 1
ATOM 674 C C . CYS A 1 89 ? 12.268 -11.674 16.816 1.00 45.84 89 CYS A C 1
ATOM 676 O O . CYS A 1 89 ? 13.388 -11.805 16.357 1.00 45.84 89 CYS A O 1
ATOM 678 N N . ASN A 1 90 ? 11.213 -12.240 16.196 1.00 49.28 90 ASN A N 1
ATOM 679 C CA . ASN A 1 90 ? 11.470 -13.228 15.117 1.00 49.28 90 ASN A CA 1
ATOM 680 C C . ASN A 1 90 ? 10.442 -13.421 13.977 1.00 49.28 90 ASN A C 1
ATOM 682 O O . ASN A 1 90 ? 10.629 -14.332 13.173 1.00 49.28 90 ASN A O 1
ATOM 686 N N . THR A 1 91 ? 9.411 -12.588 13.792 1.00 48.25 91 THR A N 1
ATOM 687 C CA . THR A 1 91 ? 8.410 -12.840 12.725 1.00 48.25 91 THR A CA 1
ATOM 688 C C . THR A 1 91 ? 8.502 -11.815 11.594 1.00 48.25 91 THR A C 1
ATOM 690 O O . THR A 1 91 ? 7.857 -10.772 11.604 1.00 48.25 91 THR A O 1
ATOM 693 N N . LYS A 1 92 ? 9.324 -12.118 10.583 1.00 50.47 92 LYS A N 1
ATOM 694 C CA . LYS A 1 92 ? 9.664 -11.207 9.470 1.00 50.47 92 LYS A CA 1
ATOM 695 C C . LYS A 1 92 ? 8.549 -10.970 8.431 1.00 50.47 92 LYS A C 1
ATOM 697 O O . LYS A 1 92 ? 8.769 -10.220 7.486 1.00 50.47 92 LYS A O 1
ATOM 702 N N . HIS A 1 93 ? 7.359 -11.557 8.586 1.00 54.12 93 HIS A N 1
ATOM 703 C CA . HIS A 1 93 ? 6.308 -11.524 7.555 1.00 54.12 93 HIS A CA 1
ATOM 704 C C . HIS A 1 93 ? 4.888 -11.388 8.120 1.00 54.12 93 HIS A C 1
ATOM 706 O O . HIS A 1 93 ? 3.981 -12.105 7.708 1.00 54.12 93 HIS A O 1
ATOM 712 N N . ILE A 1 94 ? 4.665 -10.468 9.062 1.00 60.97 94 ILE A N 1
ATOM 713 C CA . ILE A 1 94 ? 3.291 -10.118 9.445 1.00 60.97 94 ILE A CA 1
ATOM 714 C C . ILE A 1 94 ? 2.774 -9.068 8.455 1.00 60.97 94 ILE A C 1
ATOM 716 O O . ILE A 1 94 ? 3.135 -7.889 8.513 1.00 60.97 94 ILE A O 1
ATOM 720 N N . LEU A 1 95 ? 1.958 -9.526 7.510 1.00 66.75 95 LEU A N 1
ATOM 721 C CA . LEU A 1 95 ? 1.218 -8.679 6.584 1.00 66.75 95 LEU A CA 1
ATOM 722 C C . LEU A 1 95 ? -0.153 -8.354 7.184 1.00 66.75 95 LEU A C 1
ATOM 724 O O . LEU A 1 95 ? -0.816 -9.219 7.756 1.00 66.75 95 LEU A O 1
ATOM 728 N N . LEU A 1 96 ? -0.578 -7.101 7.046 1.00 77.38 96 LEU A N 1
ATOM 729 C CA . LEU A 1 96 ? -1.928 -6.663 7.383 1.00 77.38 96 LEU A CA 1
ATOM 730 C C . LEU A 1 96 ? -2.682 -6.342 6.100 1.00 77.38 96 LEU A C 1
ATOM 732 O O . LEU A 1 96 ? -2.115 -5.779 5.159 1.00 77.38 96 LEU A O 1
ATOM 736 N N . THR A 1 97 ? -3.966 -6.679 6.075 1.00 79.94 97 THR A N 1
ATOM 737 C CA . THR A 1 97 ? -4.874 -6.276 5.004 1.00 79.94 97 THR A CA 1
ATOM 738 C C . THR A 1 97 ? -5.648 -5.037 5.416 1.00 79.94 97 THR A C 1
ATOM 740 O O . THR A 1 97 ? -6.126 -4.955 6.544 1.00 79.94 97 THR A O 1
ATOM 743 N N . ILE A 1 98 ? -5.786 -4.087 4.502 1.00 81.00 98 ILE A N 1
ATOM 744 C CA . ILE A 1 98 ? -6.522 -2.842 4.714 1.00 81.00 98 ILE A CA 1
ATOM 745 C C . ILE A 1 98 ? -7.791 -2.922 3.873 1.00 81.00 98 ILE A C 1
ATOM 747 O O . ILE A 1 98 ? -7.698 -3.091 2.653 1.00 81.00 98 ILE A O 1
ATOM 751 N N . ASP A 1 99 ? -8.952 -2.800 4.510 1.00 79.94 99 ASP A N 1
ATOM 752 C CA . ASP A 1 99 ? -10.224 -2.612 3.813 1.00 79.94 99 ASP A CA 1
ATOM 753 C C . ASP A 1 99 ? -10.320 -1.151 3.367 1.00 79.94 99 ASP A C 1
ATOM 755 O O . ASP A 1 99 ? -10.412 -0.245 4.195 1.00 79.94 99 ASP A O 1
ATOM 759 N N . ILE A 1 100 ? -10.295 -0.894 2.060 1.00 75.31 100 ILE A N 1
ATOM 760 C CA . ILE A 1 100 ? -10.335 0.478 1.538 1.00 75.31 100 ILE A CA 1
ATOM 761 C C . ILE A 1 100 ? -11.682 1.176 1.767 1.00 75.31 100 ILE A C 1
ATOM 763 O O . ILE A 1 100 ? -11.747 2.396 1.638 1.00 75.31 100 ILE A O 1
ATOM 767 N N . GLN A 1 101 ? -12.752 0.438 2.073 1.00 76.75 101 GLN A N 1
ATOM 768 C CA . GLN A 1 101 ? -14.069 1.021 2.338 1.00 76.75 101 GLN A CA 1
ATOM 769 C C . GLN A 1 101 ? -14.206 1.499 3.782 1.00 76.75 101 GLN A C 1
ATOM 771 O O . GLN A 1 101 ? -14.848 2.515 4.029 1.00 76.75 101 GLN A O 1
ATOM 776 N N . THR A 1 102 ? -13.605 0.778 4.729 1.00 71.50 102 THR A N 1
ATOM 777 C CA . THR A 1 102 ? -13.750 1.048 6.169 1.00 71.50 102 THR A CA 1
ATOM 778 C C . THR A 1 102 ? -12.466 1.554 6.826 1.00 71.50 102 THR A C 1
ATOM 780 O O . THR A 1 102 ? -12.497 1.983 7.976 1.00 71.50 102 THR A O 1
ATOM 783 N N . ILE A 1 103 ? -11.331 1.518 6.116 1.00 71.56 103 ILE A N 1
ATOM 784 C CA . ILE A 1 103 ? -9.980 1.803 6.638 1.00 71.56 103 ILE A CA 1
ATOM 785 C C . ILE A 1 103 ? -9.666 0.908 7.859 1.00 71.56 103 ILE A C 1
ATOM 787 O O . ILE A 1 103 ? -8.856 1.233 8.728 1.00 71.56 103 ILE A O 1
ATOM 791 N N . ALA A 1 104 ? -10.313 -0.258 7.934 1.00 75.06 104 ALA A N 1
ATOM 792 C CA . ALA A 1 104 ? -10.030 -1.261 8.943 1.00 75.06 104 ALA A CA 1
ATOM 793 C C . ALA A 1 104 ? -8.755 -2.015 8.564 1.00 75.06 104 ALA A C 1
ATOM 795 O O . ALA A 1 104 ? -8.572 -2.421 7.412 1.00 75.06 104 ALA A O 1
ATOM 796 N N . VAL A 1 105 ? -7.878 -2.216 9.544 1.00 78.38 105 VAL A N 1
ATOM 797 C CA . VAL A 1 105 ? -6.648 -2.984 9.366 1.00 78.38 105 VAL A CA 1
ATOM 798 C C . VAL A 1 105 ? -6.828 -4.325 10.045 1.00 78.38 105 VAL A C 1
ATOM 800 O O . VAL A 1 105 ? -7.077 -4.384 11.248 1.00 78.38 105 VAL A O 1
ATOM 803 N N . CYS A 1 106 ? -6.702 -5.395 9.266 1.00 75.88 106 CYS A N 1
ATOM 804 C CA . CYS A 1 106 ? -6.951 -6.750 9.719 1.00 75.88 106 CYS A CA 1
ATOM 805 C C . CYS A 1 106 ? -5.696 -7.616 9.620 1.00 75.88 106 CYS A C 1
ATOM 807 O O . CYS A 1 106 ? -4.966 -7.570 8.626 1.00 75.88 106 CYS A O 1
ATOM 809 N N . LEU A 1 107 ? -5.476 -8.460 10.629 1.00 71.25 107 LEU A N 1
ATOM 810 C CA . LEU A 1 107 ? -4.524 -9.560 10.518 1.00 71.25 107 LEU A CA 1
ATOM 811 C C . LEU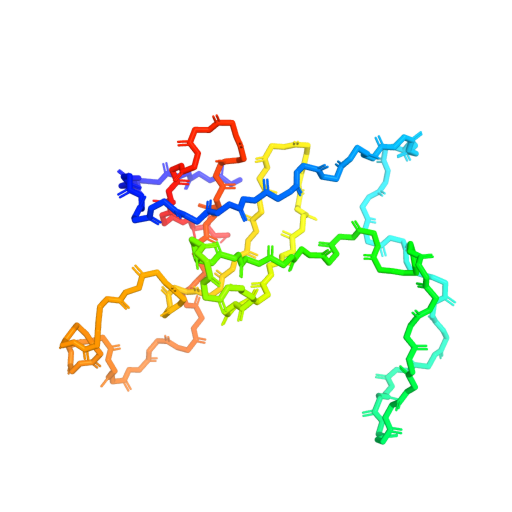 A 1 107 ? -5.128 -10.613 9.582 1.00 71.25 107 LEU A C 1
ATOM 813 O O . LEU A 1 107 ? -6.225 -11.126 9.837 1.00 71.25 107 LEU A O 1
ATOM 817 N N . SER A 1 108 ? -4.416 -10.917 8.503 1.00 65.44 108 SER A N 1
ATOM 818 C CA . SER A 1 108 ? -4.821 -11.931 7.535 1.00 65.44 108 SER A CA 1
ATOM 819 C C . SER A 1 108 ? -3.813 -13.068 7.532 1.00 65.44 108 SER A C 1
ATOM 821 O O . SER A 1 108 ? -2.616 -12.841 7.385 1.00 65.44 108 SER A O 1
ATOM 823 N N . ILE A 1 109 ? -4.312 -14.294 7.685 1.00 59.00 109 ILE A N 1
ATOM 824 C CA . ILE A 1 109 ? -3.546 -15.508 7.401 1.00 59.00 109 ILE A CA 1
ATOM 825 C C . ILE A 1 109 ? -3.658 -15.717 5.885 1.00 59.00 109 ILE A C 1
ATOM 827 O O . ILE A 1 109 ? -4.777 -15.823 5.365 1.00 59.00 109 ILE A O 1
ATOM 831 N N . ILE A 1 110 ? -2.522 -15.655 5.184 1.00 55.38 110 ILE A N 1
ATOM 832 C CA . ILE A 1 110 ? -2.423 -15.998 3.756 1.00 55.38 110 ILE A CA 1
ATOM 833 C C . ILE A 1 110 ? -2.400 -17.515 3.629 1.00 55.38 110 ILE A C 1
ATOM 835 O O . ILE A 1 110 ? -1.672 -18.144 4.429 1.00 55.38 110 ILE A O 1
#

Foldseek 3Di:
DDFDDKDQFQDWDWDQQPPPDDDDPDDAPDPDPDADPHDDDDPPNQSQWTFTQHDPRGGDFIWGDPDNFKIKGDPVSRDDPVCVVVPPDDDPDFIWIAGNVRRITTGDDD

Radius of gyration: 15.32 Å; chains: 1; bounding box: 34×32×41 Å

Organism: Pseudonaja textilis (NCBI:txid8673)

pLDDT: mean 71.38, std 12.95, range [43.0, 90.12]

Sequence (110 aa):
LRSVNCVPSLAKKVTTIRITSLLACGRSQITKLRIVGGEESKPGKWPWQASLQLGKSGHVCGASLISDRWLVSAAHCFQDPESIRYALCNTKHILLTIDIQTIAVCLSII